Protein AF-A0AAN0M0I9-F1 (afdb_monomer_lite)

Secondary structure (DSSP, 8-state):
------EEEES-SSS-S-EEEE-SSTT-EEEEEEE-TT--EEEEESSB-HHHHHTSPSSEEEEEEEEE-SS-EEEEEEEEE-

Sequence (82 aa):
MRYPNPIISLDKNENPTKIEATPAITESGMKWVITSPTGDIKSGTGLVIDEVLKSLESGSYTVVFTETSPKDSKRVQLRHLM

Structure (mmCIF, N/CA/C/O backbone):
data_AF-A0AAN0M0I9-F1
#
_entry.id   AF-A0AAN0M0I9-F1
#
loop_
_atom_site.group_PDB
_atom_site.id
_atom_site.type_symbol
_atom_site.label_atom_id
_atom_site.label_alt_id
_atom_site.label_comp_id
_atom_site.label_asym_id
_atom_site.label_entity_id
_atom_site.label_seq_id
_atom_site.pdbx_PDB_ins_code
_atom_site.Cartn_x
_atom_site.Cartn_y
_atom_site.Cartn_z
_atom_site.occupancy
_atom_site.B_iso_or_equiv
_atom_site.auth_seq_id
_atom_site.auth_comp_id
_atom_site.auth_asym_id
_atom_site.auth_atom_id
_atom_site.pdbx_PDB_model_num
ATOM 1 N N . MET A 1 1 ? 16.651 -10.959 -16.916 1.00 64.00 1 MET A N 1
ATOM 2 C CA . MET A 1 1 ? 15.446 -10.104 -16.815 1.00 64.00 1 MET A CA 1
ATOM 3 C C . MET A 1 1 ? 15.232 -9.765 -15.348 1.00 64.00 1 MET A C 1
ATOM 5 O O . MET A 1 1 ? 15.464 -10.642 -14.525 1.00 64.00 1 MET A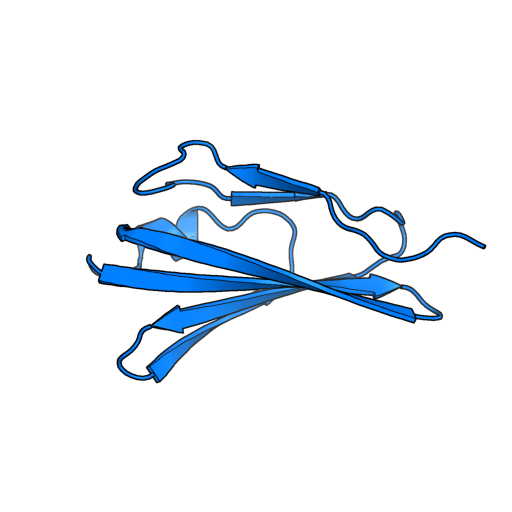 O 1
ATOM 9 N N . ARG A 1 2 ? 14.878 -8.517 -15.016 1.00 79.75 2 ARG A N 1
ATOM 10 C CA . ARG A 1 2 ? 14.432 -8.143 -13.662 1.00 79.75 2 ARG A CA 1
ATOM 11 C C . ARG A 1 2 ? 12.908 -8.216 -13.634 1.00 79.75 2 ARG A C 1
ATOM 13 O O . ARG A 1 2 ? 12.289 -7.799 -14.609 1.00 79.75 2 ARG A O 1
ATOM 20 N N . TYR A 1 3 ? 12.343 -8.740 -12.553 1.00 87.00 3 TYR A N 1
ATOM 21 C CA . TYR A 1 3 ? 10.898 -8.838 -12.362 1.00 87.00 3 TYR A CA 1
ATOM 22 C C . TYR A 1 3 ? 10.467 -7.916 -11.220 1.00 87.00 3 TYR A C 1
ATOM 24 O O . TYR A 1 3 ? 11.240 -7.756 -10.270 1.00 87.00 3 TYR A O 1
ATOM 32 N N . PRO A 1 4 ? 9.264 -7.323 -11.290 1.00 92.12 4 PRO A N 1
ATOM 33 C CA . PRO A 1 4 ? 8.727 -6.545 -10.184 1.00 92.12 4 PRO A CA 1
ATOM 34 C C . PRO A 1 4 ? 8.567 -7.439 -8.948 1.00 92.12 4 PRO A C 1
ATOM 36 O O . PRO A 1 4 ? 8.037 -8.551 -9.034 1.00 92.12 4 PRO A O 1
ATOM 39 N N . ASN A 1 5 ? 9.044 -6.967 -7.802 1.00 93.25 5 ASN A N 1
ATOM 40 C CA . ASN A 1 5 ? 8.947 -7.663 -6.520 1.00 93.25 5 ASN A CA 1
ATOM 41 C C . ASN A 1 5 ? 9.222 -6.668 -5.383 1.00 93.25 5 ASN A C 1
ATOM 43 O O . ASN A 1 5 ? 10.314 -6.681 -4.807 1.00 93.25 5 ASN A O 1
ATOM 47 N N . PRO A 1 6 ? 8.272 -5.766 -5.096 1.00 93.38 6 PRO A N 1
ATOM 48 C CA . PRO A 1 6 ? 8.529 -4.664 -4.191 1.00 93.38 6 PRO A CA 1
ATOM 49 C C . PRO A 1 6 ? 8.724 -5.173 -2.763 1.00 93.38 6 PRO A C 1
ATOM 51 O O . PRO A 1 6 ? 8.047 -6.104 -2.320 1.00 93.38 6 PRO A O 1
ATOM 54 N N . ILE A 1 7 ? 9.625 -4.528 -2.029 1.00 94.44 7 ILE A N 1
ATOM 55 C CA . ILE A 1 7 ? 9.795 -4.740 -0.591 1.00 94.44 7 ILE A CA 1
ATOM 56 C C . ILE A 1 7 ? 8.839 -3.794 0.125 1.00 94.44 7 ILE A C 1
ATOM 58 O O . ILE A 1 7 ? 8.844 -2.596 -0.162 1.00 94.44 7 ILE A O 1
ATOM 62 N N . ILE A 1 8 ? 8.030 -4.322 1.045 1.00 95.06 8 ILE A N 1
ATOM 63 C CA . ILE A 1 8 ? 7.130 -3.515 1.871 1.00 95.06 8 ILE A CA 1
ATOM 64 C C . ILE A 1 8 ? 7.608 -3.548 3.320 1.00 95.06 8 ILE A C 1
ATOM 66 O O . ILE A 1 8 ? 7.816 -4.625 3.877 1.00 95.06 8 ILE A O 1
ATOM 70 N N . SER A 1 9 ? 7.756 -2.368 3.912 1.00 94.69 9 SER A N 1
ATOM 71 C CA . SER A 1 9 ? 8.210 -2.163 5.284 1.00 94.69 9 SER A CA 1
ATOM 72 C C . SER A 1 9 ? 7.130 -1.450 6.086 1.00 94.69 9 SER A C 1
ATOM 74 O O . SER A 1 9 ? 6.528 -0.485 5.614 1.00 94.69 9 SER A O 1
ATOM 76 N N . LEU A 1 10 ? 6.904 -1.922 7.308 1.00 94.06 10 LEU A N 1
ATOM 77 C CA . LEU A 1 10 ? 5.979 -1.326 8.267 1.00 94.06 10 LEU A CA 1
ATOM 78 C C . LEU A 1 10 ? 6.785 -0.676 9.389 1.00 94.06 10 LEU A C 1
ATOM 80 O O . LEU A 1 10 ? 7.797 -1.237 9.813 1.00 94.06 10 LEU A O 1
ATOM 84 N N . ASP A 1 11 ? 6.329 0.463 9.907 1.00 94.56 11 ASP A N 1
ATOM 85 C CA . ASP A 1 11 ? 6.894 1.016 11.144 1.00 94.56 11 ASP A CA 1
ATOM 86 C C . ASP A 1 11 ? 6.556 0.147 12.365 1.00 94.56 11 ASP A C 1
ATOM 88 O O . ASP A 1 11 ? 7.347 0.060 13.305 1.00 94.56 11 ASP A O 1
ATOM 92 N N . LYS A 1 12 ? 5.386 -0.504 12.345 1.00 91.38 12 LYS A N 1
ATOM 93 C CA . LYS A 1 12 ? 4.880 -1.391 13.400 1.00 91.38 12 LYS A CA 1
ATOM 94 C C . LYS A 1 12 ? 4.117 -2.563 12.797 1.00 91.38 12 LYS A C 1
ATOM 96 O O . LYS A 1 12 ? 3.511 -2.445 11.738 1.00 91.38 12 LYS A O 1
ATOM 101 N N . ASN A 1 13 ? 4.115 -3.689 13.504 1.00 86.44 13 ASN A N 1
ATOM 102 C CA . ASN A 1 13 ? 3.438 -4.902 13.043 1.00 86.44 13 ASN A CA 1
ATOM 103 C C . ASN A 1 13 ? 1.914 -4.869 13.285 1.00 86.44 13 ASN A C 1
ATOM 105 O O . ASN A 1 13 ? 1.162 -5.523 12.570 1.00 86.44 13 ASN A O 1
ATOM 109 N N . GLU A 1 14 ? 1.473 -4.090 14.275 1.00 85.88 14 GLU A N 1
ATOM 110 C CA . GLU A 1 14 ? 0.069 -3.830 14.606 1.00 85.88 14 GLU A CA 1
ATOM 111 C C . GLU A 1 14 ? -0.169 -2.317 14.603 1.00 85.88 14 GLU A C 1
ATOM 113 O O . GLU A 1 14 ? 0.694 -1.560 15.060 1.00 85.88 14 GLU A O 1
ATOM 118 N N . ASN A 1 15 ? -1.316 -1.885 14.073 1.00 86.69 15 ASN A N 1
ATOM 119 C CA . ASN A 1 15 ? -1.697 -0.481 13.899 1.00 86.69 15 ASN A CA 1
ATOM 120 C C . ASN A 1 15 ? -0.559 0.372 13.291 1.00 86.69 15 ASN A C 1
ATOM 122 O O . ASN A 1 15 ? -0.094 1.331 13.924 1.00 86.69 15 ASN A O 1
ATOM 126 N N . PRO A 1 16 ? -0.048 0.006 12.093 1.00 92.31 16 PRO A N 1
ATOM 127 C CA . PRO A 1 16 ? 1.032 0.744 11.446 1.00 92.31 16 PRO A CA 1
ATOM 128 C C . PRO A 1 16 ? 0.618 2.193 11.185 1.00 92.31 16 PRO A C 1
ATOM 130 O O . PRO A 1 16 ? -0.458 2.466 10.658 1.00 92.31 16 PRO A O 1
ATOM 133 N N . THR A 1 17 ? 1.498 3.139 11.502 1.00 93.31 17 THR A N 1
ATOM 134 C CA . THR A 1 17 ? 1.277 4.564 11.200 1.00 93.31 17 THR A CA 1
ATOM 135 C C . THR A 1 17 ? 1.997 5.010 9.936 1.00 93.31 17 THR A C 1
ATOM 137 O O . THR A 1 17 ? 1.776 6.123 9.454 1.00 93.31 17 THR A O 1
ATOM 140 N N . LYS A 1 18 ? 2.844 4.136 9.384 1.00 93.75 18 LYS A N 1
ATOM 141 C CA . LYS A 1 1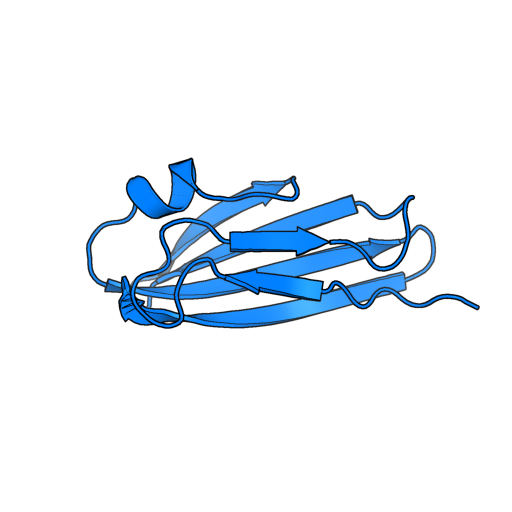8 ? 3.582 4.347 8.146 1.00 93.75 18 LYS A CA 1
ATOM 142 C C . LYS A 1 18 ? 3.845 3.003 7.470 1.00 93.75 18 LYS A C 1
ATOM 144 O O . LYS A 1 18 ? 4.384 2.080 8.074 1.00 93.75 18 LYS A O 1
ATOM 149 N N . ILE A 1 19 ? 3.524 2.927 6.183 1.00 95.00 19 ILE A N 1
ATOM 150 C CA . ILE A 1 19 ? 3.933 1.817 5.321 1.00 95.00 19 ILE A CA 1
ATOM 151 C C . ILE A 1 19 ? 4.763 2.393 4.183 1.00 95.00 19 ILE A C 1
ATOM 153 O O . ILE A 1 19 ? 4.353 3.367 3.544 1.00 95.00 19 ILE A O 1
ATOM 157 N N . GLU A 1 20 ? 5.923 1.791 3.948 1.00 95.62 20 GLU A N 1
ATOM 158 C CA . GLU A 1 20 ? 6.852 2.163 2.887 1.00 95.62 20 GLU A CA 1
ATOM 159 C C . GLU A 1 20 ? 7.003 1.018 1.896 1.00 95.62 20 GLU A C 1
ATOM 161 O O . GLU A 1 20 ? 7.138 -0.143 2.277 1.00 95.62 20 GLU A O 1
ATOM 166 N N . ALA A 1 21 ? 7.011 1.348 0.614 1.00 95.69 21 ALA A N 1
ATOM 167 C CA . ALA A 1 21 ? 7.213 0.412 -0.467 1.00 95.69 21 ALA A CA 1
ATOM 168 C C . ALA A 1 21 ? 8.458 0.807 -1.259 1.00 95.69 21 ALA A C 1
ATOM 170 O O . ALA A 1 21 ? 8.614 1.953 -1.671 1.00 95.69 21 ALA A O 1
ATOM 171 N N . THR A 1 22 ? 9.340 -0.155 -1.496 1.00 95.62 22 THR A N 1
ATOM 172 C CA . THR A 1 22 ? 10.536 0.019 -2.323 1.00 95.62 22 THR A CA 1
ATOM 173 C C . THR A 1 22 ? 10.398 -0.863 -3.562 1.00 95.62 22 THR A C 1
ATOM 175 O O . THR A 1 22 ? 10.358 -2.088 -3.414 1.00 95.62 22 THR A O 1
ATOM 178 N N . PRO A 1 23 ? 10.286 -0.291 -4.776 1.00 94.50 23 PRO A N 1
ATOM 179 C CA . PRO A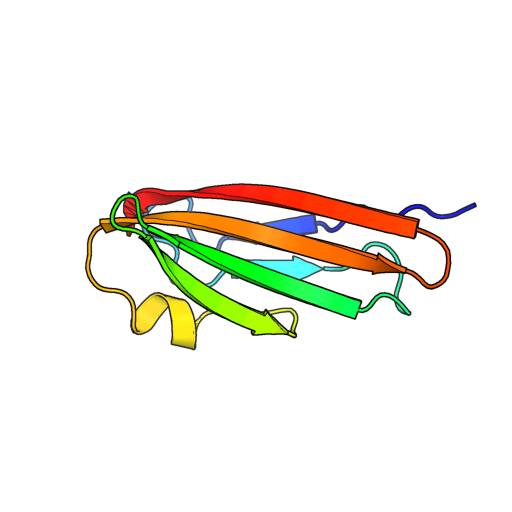 1 23 ? 10.175 -1.081 -5.996 1.00 94.50 23 PRO A CA 1
ATOM 180 C C . PRO A 1 23 ? 11.476 -1.848 -6.258 1.00 94.50 23 PRO A C 1
ATOM 182 O O . PRO A 1 23 ? 12.571 -1.341 -6.006 1.00 94.50 23 PRO A O 1
ATOM 185 N N . ALA A 1 24 ? 11.372 -3.063 -6.798 1.00 93.56 24 ALA A N 1
ATOM 186 C CA . ALA A 1 24 ? 12.548 -3.836 -7.204 1.00 93.56 24 ALA A CA 1
ATOM 187 C C . ALA A 1 24 ? 13.238 -3.243 -8.445 1.00 93.56 24 ALA A C 1
ATOM 189 O O . ALA A 1 24 ? 14.424 -3.492 -8.695 1.00 93.56 24 ALA A O 1
ATOM 190 N N . ILE A 1 25 ? 12.493 -2.484 -9.251 1.00 93.06 25 ILE A N 1
ATOM 191 C CA . ILE A 1 25 ? 12.963 -1.856 -10.483 1.00 93.06 25 ILE A CA 1
ATOM 192 C C . ILE A 1 25 ? 12.752 -0.342 -10.370 1.00 93.06 25 ILE A C 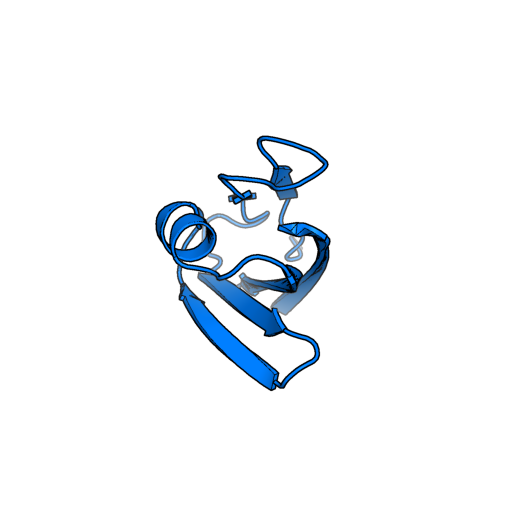1
ATOM 194 O O . ILE A 1 25 ? 11.637 0.126 -10.178 1.00 93.06 25 ILE A O 1
ATOM 198 N N . THR A 1 26 ? 13.824 0.439 -10.529 1.00 90.50 26 THR A N 1
ATOM 199 C CA . THR A 1 26 ? 13.814 1.906 -10.355 1.00 90.50 26 THR A CA 1
ATOM 200 C C . THR A 1 26 ? 12.831 2.629 -11.279 1.00 90.50 26 THR A C 1
ATOM 202 O O . THR A 1 26 ? 12.272 3.651 -10.905 1.00 90.50 26 THR A O 1
ATOM 205 N N . GLU A 1 27 ? 12.606 2.092 -12.477 1.00 90.25 27 GLU A N 1
ATOM 206 C CA . GLU A 1 27 ? 11.681 2.642 -13.476 1.00 90.25 27 GLU A CA 1
ATOM 207 C C . GLU A 1 27 ? 10.215 2.248 -13.221 1.00 90.25 27 GLU A C 1
ATOM 209 O O . GLU A 1 27 ? 9.324 2.686 -13.950 1.00 90.25 27 GLU A O 1
ATOM 214 N N . SER A 1 28 ? 9.945 1.392 -12.228 1.00 94.00 28 SER A N 1
ATOM 215 C CA . SER A 1 28 ? 8.586 0.948 -11.937 1.00 94.00 28 SER A CA 1
ATOM 216 C C . SER A 1 28 ? 7.740 2.054 -11.319 1.00 94.00 28 SER A C 1
ATOM 218 O O . SER A 1 28 ? 8.158 2.770 -10.409 1.00 94.00 28 SER A O 1
ATOM 220 N N . GLY A 1 29 ? 6.478 2.106 -11.736 1.00 94.19 29 GLY A N 1
ATOM 221 C CA . GLY A 1 29 ? 5.438 2.820 -11.006 1.00 94.19 29 GLY A CA 1
ATOM 222 C C . GLY A 1 29 ? 4.929 2.001 -9.819 1.00 94.19 29 GLY A C 1
ATOM 223 O O . GLY A 1 29 ? 4.803 0.779 -9.909 1.00 94.19 29 GLY A O 1
ATOM 224 N N . MET A 1 30 ? 4.572 2.687 -8.729 1.00 96.31 30 MET A N 1
ATOM 225 C CA . MET A 1 30 ? 3.961 2.087 -7.539 1.00 96.31 30 MET A CA 1
ATOM 226 C C . MET A 1 30 ? 2.566 2.659 -7.299 1.00 96.31 30 MET A C 1
ATOM 228 O O . MET A 1 30 ? 2.379 3.878 -7.224 1.00 96.31 30 MET A O 1
ATOM 232 N N . LYS A 1 31 ? 1.587 1.762 -7.174 1.00 96.00 31 LYS A N 1
ATOM 233 C CA . LYS A 1 31 ? 0.200 2.067 -6.803 1.00 96.00 31 LYS A CA 1
ATOM 234 C C . LYS A 1 31 ? -0.189 1.297 -5.557 1.00 96.00 31 LYS A C 1
ATOM 236 O O . LYS A 1 31 ? 0.325 0.204 -5.321 1.00 96.00 31 LYS A O 1
ATOM 241 N N . TRP A 1 32 ? -1.142 1.827 -4.812 1.00 96.50 32 TRP A N 1
ATOM 242 C CA . TRP A 1 32 ? -1.697 1.162 -3.644 1.00 96.50 32 TRP A CA 1
ATOM 243 C C . TRP A 1 32 ? -3.218 1.308 -3.590 1.00 96.50 32 TRP A C 1
ATOM 245 O O . TRP A 1 32 ? -3.791 2.275 -4.098 1.00 96.50 32 TRP A O 1
ATOM 255 N N . VAL A 1 33 ? -3.867 0.320 -2.978 1.00 94.19 33 VAL A N 1
ATOM 256 C CA . VAL A 1 33 ? -5.304 0.299 -2.685 1.00 94.19 33 VAL A CA 1
ATOM 257 C C . VAL A 1 33 ? -5.491 -0.190 -1.255 1.00 94.19 33 VAL A C 1
ATOM 259 O O . VAL A 1 33 ? -4.926 -1.213 -0.878 1.00 94.19 33 VAL A O 1
ATOM 262 N N . ILE A 1 34 ? -6.287 0.526 -0.472 1.00 93.69 34 ILE A N 1
ATOM 263 C CA . ILE A 1 34 ? -6.690 0.171 0.887 1.00 93.69 34 ILE A CA 1
ATOM 264 C C . ILE A 1 34 ? -8.171 -0.177 0.839 1.00 93.69 34 ILE A C 1
ATOM 266 O O . ILE A 1 34 ? -8.957 0.600 0.308 1.00 93.69 34 ILE A O 1
ATOM 270 N N . THR A 1 35 ? -8.530 -1.337 1.381 1.00 93.56 35 THR A N 1
ATOM 271 C CA . THR A 1 35 ? -9.905 -1.849 1.438 1.00 93.56 35 THR A CA 1
ATOM 272 C C . THR A 1 35 ? -10.296 -2.149 2.877 1.00 93.56 35 THR A C 1
ATOM 274 O O . THR A 1 35 ? -9.534 -2.813 3.584 1.00 93.56 35 THR A O 1
ATOM 277 N N . SER A 1 36 ? -11.469 -1.690 3.310 1.00 90.31 36 SER A N 1
ATOM 278 C CA . SER A 1 36 ? -12.120 -2.172 4.535 1.00 90.31 36 SER A CA 1
ATOM 279 C C . SER A 1 36 ? -13.073 -3.340 4.220 1.00 90.31 36 SER A C 1
ATOM 281 O O . SER A 1 36 ? -13.506 -3.494 3.073 1.00 90.31 36 SER A O 1
ATOM 283 N N . PRO A 1 37 ? -13.457 -4.161 5.215 1.00 85.94 37 PRO A N 1
ATOM 284 C CA . PRO A 1 37 ? -14.519 -5.158 5.072 1.00 85.94 37 PRO A CA 1
ATOM 285 C C . PRO A 1 37 ? -15.869 -4.572 4.637 1.00 85.94 37 PRO A C 1
ATOM 287 O O . PRO A 1 37 ? -16.660 -5.275 4.015 1.00 85.94 37 PRO A O 1
ATOM 290 N N . THR A 1 38 ? -16.130 -3.301 4.957 1.00 84.88 38 THR A N 1
ATOM 291 C CA . THR A 1 38 ? -17.351 -2.565 4.592 1.00 84.88 38 THR A CA 1
ATOM 292 C C . THR A 1 38 ? -17.310 -1.999 3.173 1.00 84.88 38 THR A C 1
ATOM 294 O O . THR A 1 38 ? -18.329 -1.520 2.683 1.00 84.88 38 THR A O 1
ATOM 297 N N . GLY A 1 39 ? -16.170 -2.111 2.482 1.00 76.38 39 GLY A N 1
ATOM 298 C CA . GLY A 1 39 ? -16.017 -1.690 1.091 1.00 76.38 39 GLY A CA 1
ATOM 299 C C . GLY A 1 39 ? -15.481 -0.271 0.911 1.00 76.38 39 GLY A C 1
ATOM 300 O O . GLY A 1 39 ? -15.548 0.249 -0.201 1.00 76.38 39 GLY A O 1
ATOM 301 N N . ASP A 1 40 ? -14.925 0.353 1.952 1.00 74.88 40 ASP A N 1
ATOM 302 C CA . ASP A 1 40 ? -14.212 1.624 1.821 1.00 74.88 40 ASP A CA 1
ATOM 303 C C . ASP A 1 40 ? -12.938 1.408 1.020 1.00 74.88 40 ASP A C 1
ATOM 305 O O . ASP A 1 40 ? -12.115 0.554 1.360 1.00 74.88 40 ASP A O 1
ATOM 309 N N . ILE A 1 41 ? -12.776 2.195 -0.042 1.00 85.25 41 ILE A N 1
ATOM 310 C CA . ILE A 1 41 ? -11.640 2.098 -0.953 1.00 85.25 41 ILE A CA 1
ATOM 311 C C . ILE A 1 41 ? -10.924 3.445 -0.979 1.00 85.25 41 ILE A C 1
ATOM 313 O O . ILE A 1 41 ? -11.430 4.416 -1.539 1.00 85.25 41 ILE A O 1
ATOM 317 N N . LYS A 1 42 ? -9.713 3.498 -0.417 1.00 92.25 42 LYS A N 1
ATOM 318 C CA . LYS A 1 42 ? -8.752 4.577 -0.703 1.00 92.25 42 LYS A CA 1
ATOM 319 C C . LYS A 1 42 ? -7.697 4.041 -1.662 1.00 92.25 42 LYS A C 1
ATOM 321 O O . LYS A 1 42 ? -7.233 2.915 -1.508 1.00 92.25 42 LYS A O 1
ATOM 326 N N . SER A 1 43 ? -7.287 4.831 -2.646 1.00 94.25 43 SER A N 1
ATOM 327 C CA . SER A 1 43 ? -6.247 4.432 -3.599 1.00 94.25 43 SER A CA 1
ATOM 328 C C . SER A 1 43 ? -5.349 5.599 -3.960 1.00 94.25 43 SER A C 1
ATOM 330 O O . SER A 1 43 ? -5.802 6.742 -3.972 1.00 94.25 43 SER A O 1
ATOM 332 N N . GLY A 1 44 ? -4.114 5.302 -4.342 1.00 94.94 44 GLY A N 1
ATOM 333 C CA . GLY A 1 44 ? -3.187 6.320 -4.804 1.00 94.94 44 GLY A CA 1
ATOM 334 C C . GLY A 1 44 ? -1.917 5.746 -5.409 1.00 94.94 44 GLY A C 1
ATOM 335 O O . GLY A 1 44 ? -1.790 4.547 -5.672 1.00 94.94 44 GLY A O 1
ATOM 336 N N . THR A 1 45 ? -0.978 6.647 -5.658 1.00 94.88 45 THR A N 1
ATOM 337 C CA . THR A 1 45 ? 0.365 6.360 -6.164 1.00 94.88 45 THR A CA 1
ATOM 338 C C . THR A 1 45 ? 1.404 6.746 -5.123 1.00 94.88 45 THR A C 1
ATOM 340 O O . THR A 1 45 ? 1.136 7.585 -4.266 1.00 94.88 45 THR A O 1
ATOM 343 N N . GLY A 1 46 ? 2.604 6.181 -5.229 1.00 91.31 46 GLY A N 1
ATOM 344 C CA . GLY A 1 46 ? 3.749 6.574 -4.408 1.00 91.31 46 GLY A CA 1
ATOM 345 C C . GLY A 1 46 ? 4.282 5.456 -3.521 1.00 91.31 46 GLY A C 1
ATOM 346 O O . GLY A 1 46 ? 3.811 4.319 -3.565 1.00 91.31 46 GLY A O 1
ATOM 347 N N . LEU A 1 47 ? 5.317 5.803 -2.755 1.00 92.19 47 LEU A N 1
ATOM 348 C CA . LEU A 1 47 ? 6.133 4.864 -1.984 1.00 92.19 47 LEU A CA 1
ATOM 349 C C . LEU A 1 47 ? 5.825 4.878 -0.485 1.00 92.19 47 LEU A C 1
ATOM 351 O O . LEU A 1 47 ? 6.230 3.961 0.211 1.00 92.19 47 LEU A O 1
ATOM 355 N N . VAL A 1 48 ? 5.128 5.896 0.018 1.00 93.25 48 VAL A N 1
ATOM 356 C CA . VAL A 1 48 ? 4.839 6.070 1.447 1.00 93.25 48 VAL A CA 1
ATOM 357 C C . VAL A 1 48 ? 3.362 6.413 1.609 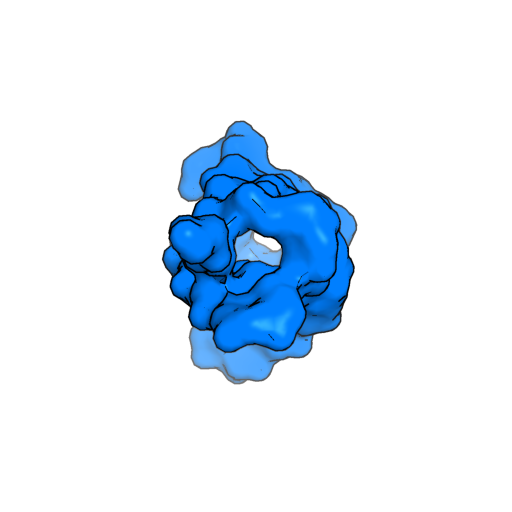1.00 93.25 48 VAL A C 1
ATOM 359 O O . VAL A 1 48 ? 2.832 7.206 0.831 1.00 93.25 48 VAL A O 1
ATOM 362 N N . ILE A 1 49 ? 2.698 5.806 2.594 1.00 91.81 49 ILE A N 1
ATOM 363 C CA . ILE A 1 49 ? 1.271 6.024 2.887 1.00 91.81 49 ILE A CA 1
ATOM 364 C C . ILE A 1 49 ? 1.023 6.290 4.375 1.00 91.81 49 ILE A C 1
ATOM 366 O O . ILE A 1 49 ? 0.326 5.532 5.025 1.00 91.81 49 ILE A O 1
ATOM 370 N N . ASP A 1 50 ? 1.581 7.341 4.964 1.00 93.50 50 ASP A N 1
ATOM 371 C CA . ASP A 1 50 ? 1.373 7.640 6.390 1.00 93.50 50 ASP A CA 1
ATOM 372 C C . ASP A 1 50 ? 0.145 8.535 6.643 1.00 93.50 50 ASP A C 1
ATOM 374 O O . ASP A 1 50 ? -0.684 8.226 7.497 1.00 93.50 50 ASP A O 1
ATOM 378 N N . GLU A 1 51 ? -0.032 9.614 5.876 1.00 91.31 51 GLU A N 1
ATOM 379 C CA . GLU A 1 51 ? -1.178 10.527 6.038 1.00 91.31 51 GLU A CA 1
ATOM 380 C C . GLU A 1 51 ? -2.513 9.827 5.775 1.00 91.31 51 GLU A C 1
ATOM 382 O O . GLU A 1 51 ? -3.498 10.027 6.488 1.00 91.31 51 GLU A O 1
ATOM 387 N N . VAL A 1 52 ? -2.532 8.939 4.779 1.00 92.12 52 VAL A N 1
ATOM 388 C CA . VAL A 1 52 ? -3.721 8.157 4.438 1.00 92.12 52 VAL A CA 1
ATOM 389 C C . VAL A 1 52 ? -4.100 7.243 5.597 1.00 92.12 52 VAL A C 1
ATOM 391 O O . VAL A 1 52 ? -5.273 7.223 5.962 1.00 92.12 52 VAL A O 1
ATOM 394 N N . LEU A 1 53 ? -3.129 6.555 6.206 1.00 90.94 53 LEU A N 1
ATOM 395 C CA . LEU A 1 53 ? -3.356 5.660 7.344 1.00 90.94 53 LEU A CA 1
ATOM 396 C C . LEU A 1 53 ? -3.886 6.410 8.567 1.00 90.94 53 LEU A C 1
ATOM 398 O O . LEU A 1 53 ? -4.840 5.953 9.185 1.00 90.94 53 LEU A O 1
ATOM 402 N N . LYS A 1 54 ? -3.345 7.597 8.865 1.00 88.81 54 LYS A N 1
ATOM 403 C CA . LYS A 1 54 ? -3.808 8.455 9.975 1.00 88.81 54 LYS A CA 1
ATOM 404 C C . LYS A 1 54 ? -5.240 8.973 9.794 1.00 88.81 54 LYS A C 1
ATOM 406 O O . LYS A 1 54 ? -5.856 9.402 10.761 1.00 88.81 54 LYS A O 1
ATOM 411 N N . SER A 1 55 ? -5.752 8.963 8.563 1.00 89.38 55 SER A N 1
ATOM 412 C CA . SER A 1 55 ? -7.112 9.406 8.220 1.00 89.38 55 SER A CA 1
ATOM 413 C C . SER A 1 55 ? -8.130 8.263 8.119 1.00 89.38 55 SER A C 1
ATOM 415 O O . SER A 1 55 ? -9.250 8.486 7.652 1.00 89.38 55 SER A O 1
ATOM 417 N N . LEU A 1 56 ? -7.725 7.027 8.422 1.00 88.69 56 LEU A N 1
ATOM 418 C CA . LEU A 1 56 ? -8.637 5.890 8.501 1.00 88.69 56 LEU A CA 1
ATOM 419 C C . LEU A 1 56 ? -9.278 5.854 9.886 1.00 88.69 56 LEU A C 1
ATOM 421 O O . LEU A 1 56 ? -8.636 6.165 10.887 1.00 88.69 56 LEU A O 1
ATOM 425 N N . GLU A 1 57 ? -10.547 5.472 9.926 1.00 87.94 57 GLU A N 1
ATOM 426 C CA . GLU A 1 57 ? -11.192 5.116 11.185 1.00 87.94 57 GLU A CA 1
ATOM 427 C C . GLU A 1 57 ? -10.567 3.827 11.737 1.00 87.94 57 GLU A C 1
ATOM 429 O O . GLU A 1 57 ? -9.925 3.070 11.007 1.00 87.94 57 GLU A O 1
ATOM 434 N N . SER A 1 58 ? -10.738 3.565 13.033 1.00 86.81 58 SER A N 1
ATOM 435 C CA . SER A 1 58 ? -10.276 2.306 13.622 1.00 86.81 58 SER A CA 1
ATOM 436 C C . SER A 1 58 ? -10.991 1.122 12.977 1.00 86.81 58 SER A C 1
ATOM 438 O O . SER A 1 58 ? -12.215 1.125 12.823 1.00 86.81 58 SER A O 1
ATOM 440 N N . GLY A 1 59 ? -10.241 0.087 12.612 1.00 88.38 59 GLY A N 1
ATOM 441 C CA . GLY A 1 59 ? -10.798 -1.035 11.872 1.00 88.38 59 GLY A CA 1
ATOM 442 C C . GLY A 1 59 ? -9.757 -1.954 11.251 1.00 88.38 59 GLY A C 1
ATOM 443 O O . GLY A 1 59 ? -8.552 -1.734 11.302 1.00 88.38 59 GLY A O 1
ATOM 444 N N . SER A 1 60 ? -10.233 -3.037 10.645 1.00 90.06 60 SER A N 1
ATOM 445 C CA . SER A 1 60 ? -9.374 -3.929 9.865 1.00 90.06 60 SER A CA 1
ATOM 446 C C . SER A 1 60 ? -9.295 -3.446 8.426 1.00 90.06 60 SER A C 1
ATOM 448 O O . SER A 1 60 ? -10.325 -3.198 7.804 1.00 90.06 60 SER A O 1
ATOM 450 N N . TYR A 1 61 ? -8.093 -3.392 7.865 1.00 91.81 61 TYR A N 1
ATOM 451 C CA . TYR A 1 61 ? -7.873 -2.980 6.485 1.00 91.81 61 TYR A CA 1
ATOM 452 C C . TYR A 1 61 ? -6.939 -3.941 5.760 1.00 91.81 61 TYR A C 1
ATOM 454 O O . TYR A 1 61 ? -5.998 -4.501 6.320 1.00 91.81 61 TYR A O 1
ATOM 462 N N . THR A 1 62 ? -7.179 -4.118 4.468 1.00 92.25 62 THR A N 1
ATOM 463 C CA . THR A 1 62 ? -6.242 -4.773 3.557 1.00 92.25 62 THR A CA 1
ATOM 464 C C . THR A 1 62 ? -5.606 -3.719 2.667 1.00 92.25 62 THR A C 1
ATOM 466 O O . THR A 1 62 ? -6.312 -2.985 1.978 1.00 92.25 62 THR A O 1
ATOM 469 N N . VAL A 1 63 ? -4.277 -3.674 2.652 1.00 93.12 63 VAL A N 1
ATOM 470 C CA . VAL A 1 63 ? -3.481 -2.786 1.802 1.00 93.12 63 VAL A CA 1
ATOM 471 C C . VAL A 1 63 ? -2.831 -3.617 0.704 1.00 93.12 63 VAL A C 1
ATOM 473 O O . VAL A 1 63 ? -2.140 -4.595 0.979 1.00 93.12 63 VAL A O 1
ATOM 476 N N . VAL A 1 64 ? -3.042 -3.243 -0.552 1.00 93.62 64 VAL A N 1
ATOM 477 C CA . VAL A 1 64 ? -2.460 -3.913 -1.716 1.00 93.62 64 VAL A CA 1
ATOM 478 C C . VAL A 1 64 ? -1.565 -2.937 -2.455 1.00 93.62 64 VAL A C 1
ATOM 480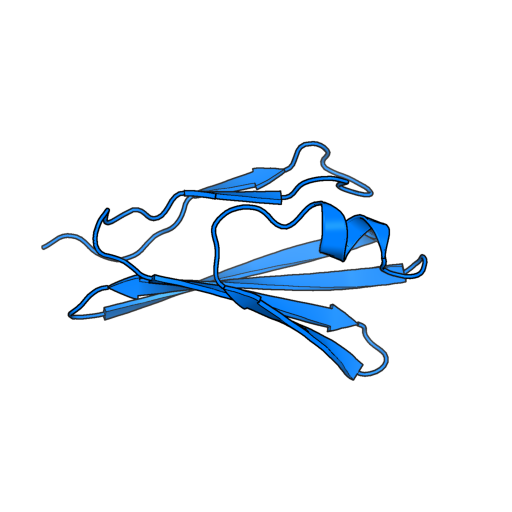 O O . VAL A 1 64 ? -2.060 -1.957 -3.003 1.00 93.62 64 VAL A O 1
ATOM 483 N N . PHE A 1 65 ? -0.274 -3.241 -2.536 1.00 95.62 65 PHE A N 1
ATOM 484 C CA . PHE A 1 65 ? 0.678 -2.545 -3.394 1.00 95.62 65 PHE A CA 1
ATOM 485 C C . PHE A 1 65 ? 0.794 -3.245 -4.743 1.00 95.62 65 PHE A C 1
ATOM 487 O O . PHE A 1 65 ? 0.741 -4.471 -4.832 1.00 95.62 65 PHE A O 1
ATOM 494 N N . THR A 1 66 ? 0.958 -2.465 -5.806 1.00 95.62 66 THR A N 1
ATOM 495 C CA . THR A 1 66 ? 1.201 -2.953 -7.164 1.00 95.62 66 THR A CA 1
ATOM 496 C C . THR A 1 66 ? 2.411 -2.235 -7.747 1.00 95.62 66 THR A C 1
ATOM 498 O O . THR A 1 66 ? 2.349 -1.029 -7.987 1.00 95.62 66 THR A O 1
ATOM 501 N N . GLU A 1 67 ? 3.488 -2.980 -7.990 1.00 96.62 67 GLU A N 1
ATOM 502 C CA . GLU A 1 67 ? 4.641 -2.523 -8.766 1.00 96.62 67 GLU A CA 1
ATOM 503 C C . GLU A 1 67 ? 4.382 -2.817 -10.246 1.00 96.62 67 GLU A C 1
ATOM 505 O O . GLU A 1 67 ? 4.090 -3.956 -10.610 1.00 96.62 67 GLU A O 1
ATOM 510 N N . THR A 1 68 ? 4.477 -1.805 -11.106 1.00 94.81 68 THR A N 1
ATOM 511 C CA . THR A 1 68 ? 4.352 -1.949 -12.565 1.00 94.81 68 THR A CA 1
ATOM 512 C C . THR A 1 68 ? 5.640 -1.495 -13.228 1.00 94.81 68 THR A C 1
ATOM 514 O O . THR A 1 68 ? 5.943 -0.305 -13.238 1.00 94.81 68 THR A O 1
ATOM 517 N N . SER A 1 69 ? 6.376 -2.445 -13.795 1.00 91.94 69 SER A N 1
ATOM 518 C CA . SER A 1 69 ? 7.542 -2.182 -14.638 1.00 91.94 69 SER A CA 1
ATOM 519 C C . SER A 1 69 ? 7.119 -1.996 -16.103 1.00 91.94 69 SER A C 1
ATOM 521 O O . SER A 1 69 ? 5.994 -2.351 -16.460 1.00 91.94 69 SER A O 1
ATOM 523 N N . PRO A 1 70 ? 8.013 -1.538 -16.998 1.00 88.69 70 PRO A N 1
ATOM 524 C CA . PRO A 1 70 ? 7.689 -1.394 -18.420 1.00 88.69 70 PRO A CA 1
ATOM 525 C C . PRO A 1 70 ? 7.243 -2.685 -19.133 1.00 88.69 70 PRO A C 1
ATOM 527 O O . PRO A 1 70 ? 6.671 -2.609 -20.216 1.00 88.69 70 PRO A O 1
ATOM 530 N N . LYS A 1 71 ? 7.537 -3.869 -18.574 1.00 87.50 71 LYS A N 1
ATOM 531 C CA . LYS A 1 71 ? 7.290 -5.170 -19.225 1.00 87.50 71 LYS A CA 1
ATOM 532 C C . LYS A 1 71 ? 6.421 -6.139 -18.413 1.00 87.50 71 LYS A C 1
ATOM 534 O O . LYS A 1 71 ? 6.011 -7.150 -18.966 1.00 87.50 71 LYS A O 1
ATOM 539 N N . ASP A 1 72 ? 6.173 -5.865 -17.130 1.00 90.44 72 ASP A N 1
ATOM 540 C CA . ASP A 1 72 ? 5.509 -6.791 -16.194 1.00 90.44 72 ASP A CA 1
ATOM 541 C C . ASP A 1 72 ? 4.954 -6.045 -14.958 1.00 90.44 72 ASP A C 1
ATOM 543 O O . ASP A 1 72 ? 5.358 -4.909 -14.690 1.00 90.44 72 ASP A O 1
ATOM 547 N N . SER A 1 73 ? 4.085 -6.677 -14.164 1.00 88.38 73 SER A N 1
ATOM 548 C CA . SER A 1 73 ? 3.537 -6.123 -12.918 1.00 88.38 73 SER A CA 1
ATOM 549 C C . SER A 1 73 ? 3.416 -7.166 -11.799 1.00 88.38 73 SER A C 1
ATOM 551 O O . SER A 1 73 ? 3.060 -8.318 -12.039 1.00 88.38 73 SER A O 1
ATOM 553 N N . LYS A 1 74 ? 3.624 -6.747 -10.546 1.00 93.06 74 LYS A N 1
ATOM 554 C CA . LYS A 1 74 ? 3.478 -7.592 -9.351 1.00 93.06 74 LYS A CA 1
ATOM 555 C C . LYS A 1 74 ? 2.607 -6.922 -8.299 1.00 93.06 74 LYS A C 1
ATOM 557 O O . LYS A 1 74 ? 2.766 -5.738 -8.021 1.00 93.06 74 LYS A O 1
ATOM 562 N N . ARG A 1 75 ? 1.729 -7.708 -7.667 1.00 90.25 75 ARG A N 1
ATOM 563 C CA . ARG A 1 75 ? 0.886 -7.285 -6.538 1.00 90.25 75 ARG A CA 1
ATOM 564 C C . ARG A 1 75 ? 1.357 -7.932 -5.236 1.00 90.25 75 ARG A C 1
ATOM 566 O O . ARG A 1 75 ? 1.621 -9.134 -5.219 1.00 90.25 75 ARG A O 1
ATOM 573 N N . VAL A 1 76 ? 1.425 -7.147 -4.164 1.00 90.06 76 VAL A N 1
ATOM 574 C CA . VAL A 1 76 ? 1.722 -7.586 -2.792 1.00 90.06 76 VAL A CA 1
ATOM 575 C C . VAL A 1 76 ? 0.587 -7.121 -1.887 1.00 90.06 76 VAL A C 1
ATOM 577 O O . VAL A 1 76 ? 0.219 -5.949 -1.912 1.00 90.06 76 VAL A O 1
ATOM 580 N N . GLN A 1 77 ? 0.010 -8.039 -1.112 1.00 88.75 77 GLN A N 1
ATOM 581 C CA . GLN A 1 77 ? -1.128 -7.776 -0.232 1.00 88.75 77 GLN A CA 1
ATOM 582 C C . GLN A 1 77 ? -0.717 -7.924 1.231 1.00 88.75 77 GLN A C 1
ATOM 584 O O . GLN A 1 77 ? -0.093 -8.913 1.606 1.00 88.75 77 GLN A O 1
ATOM 589 N N . LEU A 1 78 ? -1.140 -6.970 2.053 1.00 85.69 78 LEU A N 1
ATOM 590 C CA . LEU A 1 78 ? -0.952 -6.947 3.494 1.00 85.69 78 LEU A CA 1
ATOM 591 C C . LEU A 1 78 ? -2.304 -6.770 4.184 1.00 85.69 78 LEU A C 1
ATOM 593 O O . LEU A 1 78 ? -3.157 -6.023 3.705 1.00 85.69 78 LEU A O 1
ATOM 597 N N . ARG A 1 79 ? -2.511 -7.456 5.305 1.00 82.00 79 ARG A N 1
ATOM 598 C CA . ARG A 1 79 ? -3.706 -7.318 6.147 1.00 82.00 79 ARG A CA 1
ATOM 599 C C . ARG A 1 79 ? -3.279 -6.707 7.472 1.00 82.00 79 ARG A C 1
ATOM 601 O O . ARG A 1 79 ? -2.325 -7.199 8.064 1.00 82.00 79 ARG A O 1
ATOM 608 N N . HIS A 1 80 ? -3.984 -5.679 7.922 1.00 78.25 80 HIS A N 1
ATOM 609 C CA . HIS A 1 80 ? -3.656 -4.950 9.141 1.00 78.25 80 HIS A CA 1
ATOM 610 C C . HIS A 1 80 ? -4.904 -4.656 9.969 1.00 78.25 80 HIS A C 1
ATOM 612 O O . HIS A 1 80 ? -6.007 -4.511 9.439 1.00 78.25 80 HIS A O 1
ATOM 618 N N . LEU A 1 81 ? -4.686 -4.542 11.273 1.00 64.69 81 LEU A N 1
ATOM 619 C CA . LEU A 1 81 ? -5.590 -3.903 12.221 1.00 64.69 81 LEU A CA 1
ATOM 620 C C . LEU A 1 81 ? -5.074 -2.471 12.423 1.00 64.69 81 LEU A C 1
ATOM 622 O O . LEU A 1 81 ? -3.854 -2.283 12.412 1.00 64.69 81 LEU A O 1
ATOM 626 N N . MET A 1 82 ? -5.980 -1.497 12.506 1.00 70.19 82 MET A N 1
ATOM 627 C CA . MET A 1 82 ? -5.718 -0.063 12.686 1.00 70.19 82 MET A CA 1
ATOM 628 C C . MET A 1 82 ? -6.520 0.478 13.866 1.00 70.19 82 MET A C 1
ATOM 630 O O . MET A 1 82 ? -7.709 0.094 13.993 1.00 70.19 82 MET A O 1
#

pLDDT: mean 90.1, std 6.44, range [64.0, 96.62]

Radius of gyration: 12.71 Å; chains: 1; bounding box: 33×21×34 Å

Foldseek 3Di:
DDAWDKDWDFPDPALGLKIFIGTSDPQKWKKKWKAAPVGDIDIDTDGMDRVVSVPDDFGKIKMKMKIGDPVHIDIDIDIYGD